Protein AF-A0A7R9G8V7-F1 (afdb_monomer)

Sequence (57 aa):
DYLKDKYDGATEVRVNRRGRLQIRDPRFNRPTANDLIYIDESPNYCMRNLSVGSLVR

Radius of gyration: 14.28 Å; Cα contacts (8 Å, |Δi|>4): 61; chains: 1; bou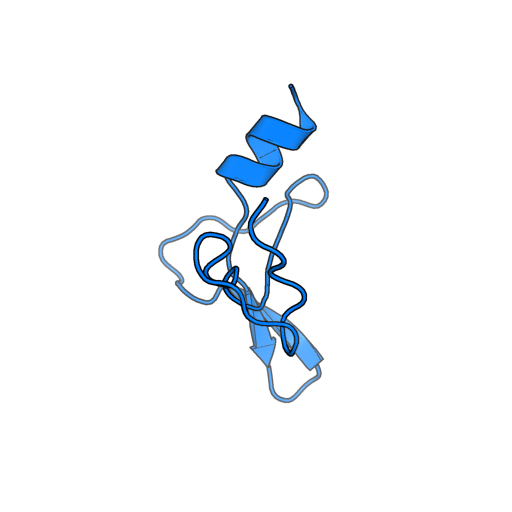nding box: 29×32×36 Å

Organism: Timema shepardi (NCBI:txid629360)

Structure (mmCIF, N/CA/C/O backbone):
data_AF-A0A7R9G8V7-F1
#
_entry.id   AF-A0A7R9G8V7-F1
#
loop_
_atom_site.group_PDB
_atom_s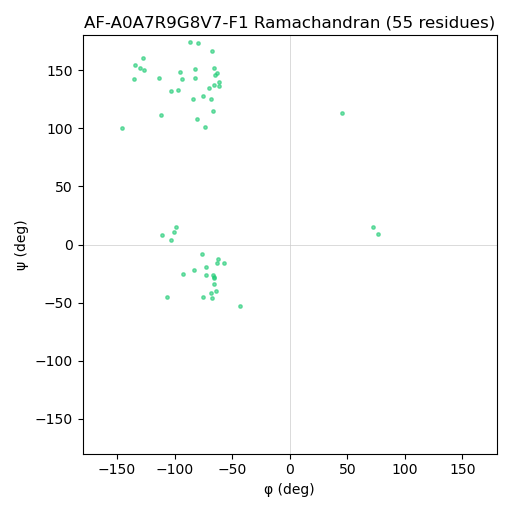ite.id
_atom_site.type_symbol
_atom_site.label_atom_id
_atom_site.label_alt_id
_atom_site.label_comp_id
_atom_site.label_asym_id
_atom_site.label_entity_id
_atom_site.label_seq_id
_atom_site.pdbx_PDB_ins_code
_atom_site.Cartn_x
_atom_site.Cartn_y
_atom_site.Cartn_z
_atom_site.occupancy
_atom_site.B_iso_or_equ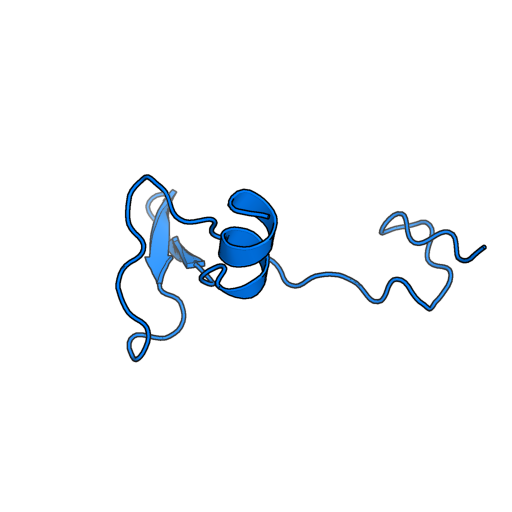iv
_atom_site.auth_seq_id
_atom_site.auth_comp_id
_atom_site.auth_asym_id
_atom_site.auth_atom_id
_atom_site.pdbx_PDB_model_num
ATOM 1 N N . ASP A 1 1 ? -2.390 12.084 -4.673 1.00 86.56 1 ASP A N 1
ATOM 2 C CA . ASP A 1 1 ? -1.670 12.299 -3.401 1.00 86.56 1 ASP A CA 1
ATOM 3 C C . ASP A 1 1 ? -2.214 11.447 -2.262 1.00 86.56 1 ASP A C 1
ATOM 5 O O . ASP A 1 1 ? -1.451 10.647 -1.753 1.00 86.56 1 ASP A O 1
ATOM 9 N N . TYR A 1 2 ? -3.525 11.439 -1.979 1.00 96.06 2 TYR A N 1
ATOM 10 C CA . TYR A 1 2 ? -4.115 10.612 -0.900 1.00 96.06 2 TYR A CA 1
ATOM 11 C C . TYR A 1 2 ? -3.594 9.160 -0.800 1.00 96.06 2 TYR A C 1
ATOM 13 O O . TYR A 1 2 ? -3.136 8.735 0.256 1.00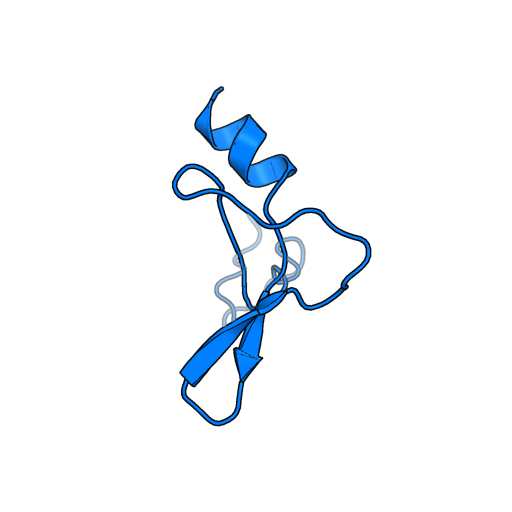 96.06 2 TYR A O 1
ATOM 21 N N . LEU A 1 3 ? -3.629 8.386 -1.892 1.00 96.94 3 LEU A N 1
ATOM 22 C CA . LEU A 1 3 ? -3.148 6.995 -1.867 1.00 96.94 3 LEU A CA 1
ATOM 23 C C . LEU A 1 3 ? -1.620 6.880 -1.785 1.00 96.94 3 LEU A C 1
ATOM 25 O O . LEU A 1 3 ? -1.122 5.883 -1.274 1.00 96.94 3 LEU A O 1
ATOM 29 N N . LYS A 1 4 ? -0.881 7.889 -2.260 1.00 97.19 4 LYS A N 1
ATOM 30 C CA . LYS A 1 4 ? 0.578 7.951 -2.120 1.00 97.19 4 LYS A CA 1
ATOM 31 C C . LYS A 1 4 ? 0.956 8.158 -0.654 1.00 97.19 4 LYS A C 1
ATOM 33 O O . LYS A 1 4 ? 1.819 7.444 -0.164 1.00 97.19 4 LYS A O 1
ATOM 38 N N . ASP A 1 5 ? 0.240 9.023 0.058 1.00 97.00 5 ASP A N 1
ATOM 39 C CA . ASP A 1 5 ? 0.449 9.232 1.495 1.00 97.00 5 ASP A CA 1
ATOM 40 C C . ASP A 1 5 ? 0.136 7.956 2.293 1.00 97.00 5 ASP A C 1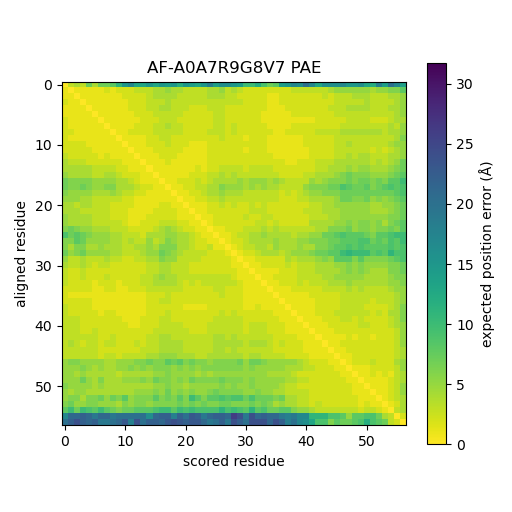
ATOM 42 O O . ASP A 1 5 ? 0.866 7.586 3.212 1.00 97.00 5 ASP A O 1
ATOM 46 N N . LYS A 1 6 ? -0.925 7.228 1.911 1.00 96.88 6 LYS A N 1
ATOM 47 C CA . LYS A 1 6 ? -1.231 5.914 2.501 1.00 96.88 6 LYS A CA 1
ATOM 48 C C . LYS A 1 6 ? -0.181 4.856 2.179 1.00 96.88 6 LYS A C 1
ATOM 50 O O . LYS A 1 6 ? 0.050 3.987 3.011 1.00 96.88 6 LYS A O 1
ATOM 55 N N . TYR A 1 7 ? 0.429 4.918 0.997 1.00 97.31 7 TYR A N 1
ATOM 56 C CA . TYR A 1 7 ? 1.514 4.020 0.607 1.00 97.31 7 TYR A CA 1
ATOM 57 C C . TYR A 1 7 ? 2.769 4.286 1.443 1.00 97.31 7 TYR A C 1
ATOM 59 O O . TYR A 1 7 ? 3.344 3.351 1.988 1.00 97.31 7 TYR A O 1
ATOM 67 N N . ASP A 1 8 ? 3.142 5.555 1.617 1.00 96.12 8 ASP A N 1
ATOM 68 C CA . ASP A 1 8 ? 4.313 5.945 2.412 1.00 96.12 8 ASP A CA 1
ATOM 69 C C . ASP A 1 8 ? 4.148 5.615 3.906 1.00 96.12 8 ASP A C 1
ATOM 71 O O . ASP A 1 8 ? 5.131 5.350 4.594 1.00 96.12 8 ASP A O 1
ATOM 75 N N . GLY A 1 9 ? 2.906 5.609 4.403 1.00 93.81 9 GLY A N 1
ATOM 76 C CA . GLY A 1 9 ? 2.550 5.222 5.771 1.00 93.81 9 GLY A CA 1
ATOM 77 C C . GLY A 1 9 ? 2.030 3.788 5.927 1.00 93.81 9 GLY A C 1
ATOM 78 O O . GLY A 1 9 ? 1.399 3.492 6.946 1.00 93.81 9 GLY A O 1
ATOM 79 N N . ALA A 1 10 ? 2.214 2.915 4.931 1.00 95.81 10 ALA A N 1
ATOM 80 C CA . ALA A 1 10 ? 1.650 1.568 4.961 1.00 95.81 10 ALA A CA 1
ATOM 81 C C . ALA A 1 10 ? 2.185 0.753 6.152 1.00 95.81 10 ALA A C 1
ATOM 83 O O . ALA A 1 10 ? 3.362 0.815 6.500 1.00 95.81 10 ALA A O 1
ATOM 84 N N . THR A 1 11 ? 1.311 -0.029 6.791 1.00 96.06 11 THR A N 1
ATOM 85 C CA . THR A 1 11 ? 1.672 -0.809 7.987 1.00 96.06 11 THR A CA 1
ATOM 86 C C . THR A 1 11 ? 2.015 -2.253 7.641 1.00 96.06 11 THR A C 1
ATOM 88 O O . THR A 1 11 ? 1.248 -2.939 6.961 1.00 96.06 11 THR A O 1
ATOM 91 N N . GLU A 1 12 ? 3.121 -2.747 8.192 1.00 96.19 12 GLU A N 1
ATOM 92 C CA . GLU A 1 12 ? 3.519 -4.143 8.057 1.00 96.19 12 GLU A CA 1
ATOM 93 C C . GLU A 1 12 ? 2.678 -5.075 8.943 1.00 96.19 12 GLU A C 1
ATOM 95 O O . GLU A 1 12 ? 2.555 -4.909 10.168 1.00 96.19 12 GLU A O 1
ATOM 100 N N . VAL A 1 13 ? 2.124 -6.115 8.328 1.00 96.44 13 VAL A N 1
ATOM 101 C CA . VAL A 1 13 ? 1.332 -7.144 8.999 1.00 96.44 13 VAL A CA 1
ATOM 102 C C . VAL A 1 13 ? 1.849 -8.540 8.669 1.00 96.44 13 VAL A C 1
ATOM 104 O O . VAL A 1 13 ? 2.515 -8.777 7.674 1.00 96.44 13 VAL A O 1
ATOM 107 N N . ARG A 1 14 ? 1.495 -9.510 9.506 1.00 96.06 14 ARG A N 1
ATOM 108 C CA . ARG A 1 14 ? 1.761 -10.933 9.289 1.00 96.06 14 ARG A CA 1
ATOM 109 C C . ARG A 1 14 ? 0.482 -11.743 9.402 1.00 96.06 14 ARG A C 1
ATOM 111 O O . ARG A 1 14 ? -0.411 -11.412 10.186 1.00 96.06 14 ARG A O 1
ATOM 118 N N . VAL A 1 15 ? 0.419 -12.850 8.676 1.00 96.06 15 VAL A N 1
ATOM 119 C CA . VAL A 1 15 ? -0.660 -13.831 8.803 1.00 96.06 15 VAL A CA 1
ATOM 120 C C . VAL A 1 15 ? -0.336 -14.773 9.963 1.00 96.06 15 VAL A C 1
ATOM 122 O O . VAL A 1 15 ? 0.737 -15.372 10.020 1.00 96.06 15 VAL A O 1
ATOM 125 N N . ASN A 1 16 ? -1.244 -14.901 10.929 1.00 95.06 16 ASN A N 1
ATOM 126 C CA . ASN A 1 16 ? -1.083 -15.860 12.019 1.00 95.06 16 ASN A CA 1
ATOM 127 C C . ASN A 1 16 ? -1.476 -17.286 11.583 1.00 95.06 16 ASN A C 1
ATOM 129 O O . ASN A 1 16 ? -2.060 -17.493 10.524 1.00 95.06 16 ASN A O 1
ATOM 133 N N . ARG A 1 17 ? -1.242 -18.287 12.443 1.00 95.88 17 ARG A N 1
ATOM 134 C CA . ARG A 1 17 ? -1.590 -19.700 12.162 1.00 95.88 17 ARG A CA 1
ATOM 135 C C . ARG A 1 17 ? -3.075 -19.951 11.849 1.00 95.88 17 ARG A C 1
ATOM 137 O O . ARG A 1 17 ? -3.413 -21.017 11.358 1.00 95.88 17 ARG A O 1
ATOM 144 N N . ARG A 1 18 ? -3.961 -19.002 12.167 1.00 96.50 18 ARG A N 1
ATOM 145 C CA . ARG A 1 18 ? -5.406 -19.055 11.892 1.00 96.50 18 ARG A CA 1
ATOM 146 C C . ARG 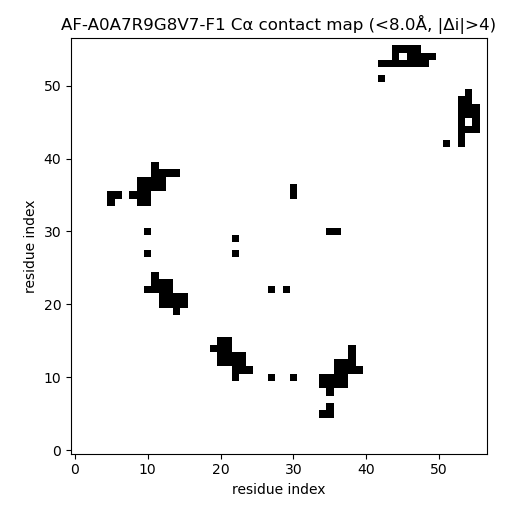A 1 18 ? -5.804 -18.238 10.655 1.00 96.50 18 ARG A C 1
ATOM 148 O O . ARG A 1 18 ? -6.986 -17.973 10.474 1.00 96.50 18 ARG A O 1
ATOM 155 N N . GLY A 1 19 ? -4.842 -17.771 9.860 1.00 95.19 19 GLY A N 1
ATOM 156 C CA . GLY A 1 19 ? -5.105 -16.985 8.654 1.00 95.19 19 GLY A CA 1
ATOM 157 C C . GLY A 1 19 ? -5.485 -15.522 8.906 1.00 95.19 19 GLY A C 1
ATOM 158 O O . GLY A 1 19 ? -5.893 -14.836 7.977 1.00 95.19 19 GLY A O 1
ATOM 159 N N . ARG A 1 20 ? -5.380 -15.012 10.143 1.00 94.81 20 ARG A N 1
ATOM 160 C CA . ARG A 1 20 ? -5.727 -13.614 10.456 1.00 94.81 20 ARG A CA 1
ATOM 161 C C . ARG A 1 20 ? -4.506 -12.711 10.394 1.00 94.81 20 ARG A C 1
ATOM 163 O O . ARG A 1 20 ? -3.443 -13.081 10.891 1.00 94.81 20 ARG A O 1
ATOM 170 N N . LEU A 1 21 ? -4.709 -11.498 9.889 1.00 93.75 21 LEU A N 1
ATOM 171 C CA . LEU A 1 21 ? -3.703 -10.443 9.896 1.00 93.75 21 LEU A CA 1
ATOM 172 C C . LEU A 1 21 ? -3.469 -9.923 11.320 1.00 93.75 21 LEU A C 1
ATOM 174 O O . LEU A 1 21 ? -4.410 -9.685 12.083 1.00 93.75 21 LEU A O 1
ATOM 178 N N . GLN A 1 22 ? -2.199 -9.775 11.676 1.00 94.88 22 GLN A N 1
ATOM 179 C CA . GLN A 1 22 ? -1.727 -9.194 12.927 1.00 94.88 22 GLN A CA 1
ATOM 180 C C . GLN A 1 22 ? -0.590 -8.228 12.625 1.00 94.88 22 GLN A C 1
ATOM 182 O O . GLN A 1 22 ? 0.245 -8.514 11.776 1.00 94.88 22 GLN A O 1
ATOM 187 N N . ILE A 1 23 ? -0.529 -7.118 13.351 1.00 94.94 23 ILE A N 1
ATOM 188 C CA . ILE A 1 23 ? 0.575 -6.160 13.231 1.00 94.94 23 ILE A CA 1
ATOM 189 C C . ILE A 1 23 ? 1.882 -6.858 13.598 1.00 94.94 23 ILE A C 1
ATOM 191 O O . ILE A 1 23 ? 1.922 -7.629 14.566 1.00 94.94 23 ILE A O 1
ATOM 195 N N . ARG A 1 24 ? 2.930 -6.618 12.805 1.00 94.00 24 ARG A N 1
ATOM 196 C CA . ARG A 1 24 ? 4.231 -7.252 13.026 1.00 94.00 24 ARG A CA 1
ATOM 197 C C . ARG A 1 24 ? 4.978 -6.627 14.206 1.00 94.00 24 ARG A C 1
ATOM 199 O O . ARG A 1 24 ? 5.460 -7.373 15.055 1.00 94.00 24 ARG A O 1
ATOM 206 N N . ASP A 1 25 ? 5.004 -5.297 14.300 1.00 91.81 25 ASP A N 1
ATOM 207 C CA . ASP A 1 25 ? 5.591 -4.5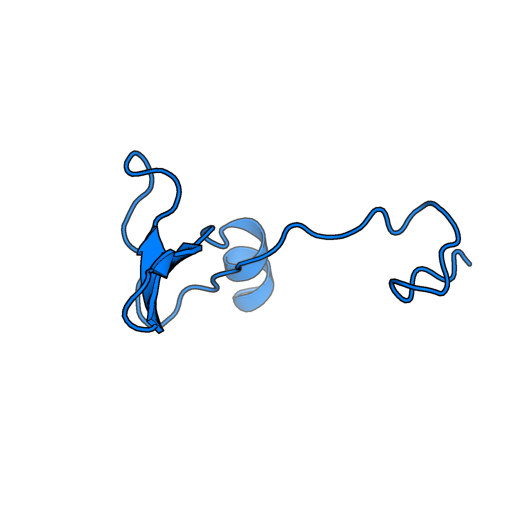56 15.424 1.00 91.81 25 ASP A CA 1
ATOM 208 C C . ASP A 1 25 ? 4.498 -3.830 16.246 1.00 91.81 25 ASP A C 1
ATOM 210 O O . ASP A 1 25 ? 3.884 -2.877 15.763 1.00 91.81 25 ASP A O 1
ATOM 214 N N . PRO A 1 26 ? 4.238 -4.262 17.497 1.00 88.56 26 PRO A N 1
ATOM 215 C CA . PRO A 1 26 ? 3.177 -3.715 18.347 1.00 88.56 26 PRO A CA 1
ATOM 216 C C . PRO A 1 26 ? 3.312 -2.233 18.707 1.00 88.56 26 PRO A C 1
ATOM 218 O O . PRO A 1 26 ? 2.367 -1.673 19.259 1.00 88.56 26 PRO A O 1
ATOM 221 N N . ARG A 1 27 ? 4.472 -1.609 18.463 1.00 90.44 27 ARG A N 1
ATOM 222 C CA . ARG A 1 27 ? 4.681 -0.176 18.715 1.00 90.44 27 ARG A CA 1
ATOM 223 C C . ARG A 1 27 ? 3.955 0.703 17.699 1.00 90.44 27 ARG A C 1
ATOM 225 O O . ARG A 1 27 ? 3.743 1.881 17.973 1.00 90.44 27 ARG A O 1
ATOM 232 N N . PHE A 1 28 ? 3.578 0.150 16.547 1.00 87.44 28 PHE A N 1
ATOM 233 C CA . PHE A 1 28 ? 2.808 0.871 15.543 1.00 87.44 28 PHE A CA 1
ATOM 234 C C . PHE A 1 28 ? 1.313 0.870 15.857 1.00 87.44 28 PHE A C 1
ATOM 236 O O . PHE A 1 28 ? 0.760 -0.057 16.457 1.00 87.44 28 PHE A O 1
ATOM 243 N N . ASN A 1 29 ? 0.647 1.931 15.407 1.00 88.00 29 ASN A N 1
ATOM 244 C CA . ASN A 1 29 ? -0.794 2.072 15.540 1.00 88.00 29 ASN A CA 1
ATOM 245 C C . ASN A 1 29 ? -1.531 1.015 14.714 1.00 88.00 29 ASN A C 1
ATOM 247 O O . ASN A 1 29 ? -1.053 0.554 13.677 1.00 88.00 29 ASN A O 1
ATOM 251 N N . ARG A 1 30 ? -2.734 0.646 15.167 1.00 92.56 30 ARG A N 1
A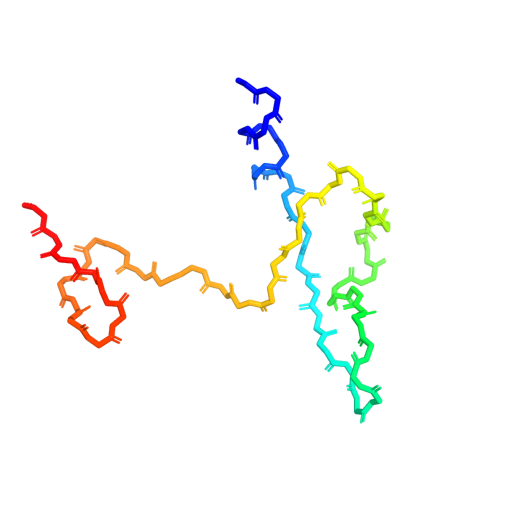TOM 252 C CA . ARG A 1 30 ? -3.590 -0.262 14.400 1.00 92.56 30 ARG A CA 1
ATOM 253 C C . ARG A 1 30 ? -4.085 0.435 13.131 1.00 92.56 30 ARG A C 1
ATOM 255 O O . ARG A 1 30 ? -4.705 1.489 13.271 1.00 92.56 30 ARG A O 1
ATOM 262 N N . PRO A 1 31 ? -3.867 -0.147 11.937 1.00 94.75 31 PRO A N 1
ATOM 263 C CA . PRO A 1 31 ? -4.373 0.432 10.703 1.00 94.75 31 PRO A CA 1
ATOM 264 C C . PRO A 1 31 ? -5.906 0.415 10.695 1.00 94.75 31 PRO A C 1
ATOM 266 O O . PRO A 1 31 ? -6.548 -0.494 11.234 1.00 94.75 31 PRO A O 1
ATOM 269 N N . THR A 1 32 ? -6.486 1.441 10.089 1.00 94.94 32 THR A N 1
ATOM 270 C CA . THR A 1 32 ? -7.919 1.589 9.831 1.00 94.94 32 THR A CA 1
ATOM 271 C C . THR A 1 32 ? -8.309 0.911 8.516 1.00 94.94 32 THR A C 1
ATOM 273 O O . THR A 1 32 ? -7.460 0.468 7.748 1.00 94.94 32 THR A O 1
ATOM 276 N N . ALA A 1 33 ? -9.609 0.865 8.212 1.00 95.06 33 ALA A N 1
ATOM 277 C CA . ALA A 1 33 ? -10.105 0.323 6.943 1.00 95.06 33 ALA A CA 1
ATOM 278 C C . ALA A 1 33 ? -9.641 1.113 5.699 1.00 95.06 33 ALA A C 1
ATOM 280 O O . ALA A 1 33 ? -9.740 0.598 4.591 1.00 95.06 33 ALA A O 1
ATOM 281 N N . ASN A 1 34 ? -9.144 2.341 5.882 1.00 95.94 34 ASN A N 1
ATOM 282 C CA . ASN A 1 34 ? -8.684 3.219 4.803 1.00 95.94 34 ASN A CA 1
ATOM 283 C C . ASN A 1 34 ? -7.151 3.269 4.681 1.00 95.94 34 ASN A C 1
ATOM 285 O O . ASN A 1 34 ? -6.627 4.071 3.906 1.00 95.94 34 ASN A O 1
ATOM 289 N N . ASP A 1 35 ? -6.427 2.479 5.476 1.00 96.00 35 ASP A N 1
ATOM 290 C CA . ASP A 1 35 ? -4.969 2.415 5.431 1.00 96.00 35 ASP A CA 1
ATOM 291 C C . ASP A 1 35 ? -4.498 1.265 4.541 1.00 96.00 35 ASP A C 1
ATOM 293 O O . ASP A 1 35 ? -5.146 0.221 4.445 1.00 96.00 35 ASP A O 1
ATOM 297 N N . LEU A 1 36 ? -3.346 1.454 3.896 1.00 97.19 36 LEU A N 1
ATOM 298 C CA . LEU A 1 36 ? -2.679 0.382 3.171 1.00 97.19 36 LEU A CA 1
ATOM 299 C C . LEU A 1 36 ? -1.855 -0.467 4.143 1.00 97.19 36 LEU A C 1
ATOM 301 O O . LEU A 1 36 ? -1.259 0.033 5.100 1.00 97.19 36 LEU A O 1
ATOM 305 N N . ILE A 1 37 ? -1.824 -1.769 3.882 1.00 96.44 37 ILE A N 1
ATOM 306 C CA . ILE A 1 37 ? -1.041 -2.743 4.640 1.00 96.44 37 ILE A CA 1
ATOM 307 C C . ILE A 1 37 ? -0.236 -3.605 3.676 1.00 96.44 37 ILE A C 1
ATOM 309 O O . ILE A 1 37 ? -0.665 -3.839 2.545 1.00 96.44 37 ILE A O 1
ATOM 313 N N . TYR A 1 38 ? 0.901 -4.110 4.139 1.00 96.94 38 TYR A N 1
ATOM 314 C CA . TYR A 1 38 ? 1.737 -5.030 3.375 1.00 96.94 38 TYR A CA 1
ATOM 315 C C . TYR A 1 38 ? 2.195 -6.203 4.245 1.00 96.94 38 TYR A C 1
ATOM 317 O O . TYR A 1 38 ? 2.219 -6.104 5.472 1.00 96.94 38 TYR A O 1
ATOM 325 N N . ILE A 1 39 ? 2.490 -7.335 3.605 1.00 96.19 39 ILE A N 1
ATOM 326 C CA . ILE A 1 39 ? 2.935 -8.566 4.278 1.00 96.19 39 ILE A CA 1
ATOM 327 C C . ILE A 1 39 ? 4.425 -8.802 4.037 1.00 96.19 39 ILE A C 1
ATOM 329 O O . ILE A 1 39 ? 5.154 -9.120 4.973 1.00 96.19 39 ILE A O 1
ATOM 333 N N . ASP A 1 40 ? 4.855 -8.629 2.789 1.00 95.56 40 ASP A N 1
ATOM 334 C CA . ASP A 1 40 ? 6.223 -8.875 2.357 1.00 95.56 40 ASP A CA 1
ATOM 335 C C . ASP A 1 40 ? 6.901 -7.571 1.941 1.00 95.56 40 ASP A C 1
ATOM 337 O O . ASP A 1 40 ? 6.283 -6.685 1.345 1.00 95.56 40 ASP A O 1
ATOM 341 N N . GLU A 1 41 ? 8.189 -7.479 2.257 1.00 96.06 41 GLU A N 1
ATOM 342 C CA . GLU A 1 41 ? 9.034 -6.352 1.882 1.00 96.06 41 GLU A CA 1
ATOM 343 C C . GLU A 1 41 ? 9.176 -6.232 0.363 1.00 96.06 41 GLU A C 1
ATOM 345 O O . GLU A 1 41 ? 9.208 -7.222 -0.376 1.00 96.06 41 GLU A O 1
ATOM 350 N N . SER A 1 42 ? 9.311 -4.992 -0.106 1.00 95.94 42 SER A N 1
ATOM 351 C CA . SER A 1 42 ? 9.555 -4.736 -1.523 1.00 95.94 42 SER A CA 1
ATOM 352 C C . SER A 1 42 ? 10.925 -5.285 -1.947 1.00 95.94 42 SER A C 1
ATOM 354 O O . SER A 1 42 ? 11.913 -5.096 -1.233 1.00 95.94 42 SER A O 1
ATOM 356 N N . PRO A 1 43 ? 11.036 -5.935 -3.119 1.00 95.75 43 PRO A N 1
ATOM 357 C CA . PRO A 1 43 ? 12.322 -6.382 -3.631 1.00 95.75 43 PRO A CA 1
ATOM 358 C C . PRO A 1 43 ? 13.216 -5.197 -4.019 1.00 95.75 43 PRO A C 1
ATOM 360 O O . PRO A 1 43 ? 12.773 -4.061 -4.192 1.00 95.75 43 PRO A O 1
ATOM 363 N N . ASN A 1 44 ? 14.502 -5.480 -4.227 1.00 93.38 44 ASN A N 1
ATOM 364 C CA . ASN A 1 44 ? 15.424 -4.499 -4.785 1.00 93.38 44 ASN A CA 1
ATOM 365 C C . ASN A 1 44 ? 15.153 -4.301 -6.288 1.00 93.38 44 ASN A C 1
ATOM 367 O O . ASN A 1 44 ? 15.594 -5.098 -7.118 1.00 93.38 44 ASN A O 1
ATOM 371 N N . TYR A 1 45 ? 14.467 -3.210 -6.626 1.00 92.88 45 TYR A N 1
ATOM 372 C CA . TYR A 1 45 ? 14.140 -2.847 -8.008 1.00 92.88 45 TYR A CA 1
ATOM 373 C C . TYR A 1 45 ? 15.315 -2.259 -8.811 1.00 92.88 45 TYR A C 1
ATOM 375 O O . TYR A 1 45 ? 15.197 -2.064 -10.019 1.00 92.88 45 TYR A O 1
ATOM 383 N N . CYS A 1 46 ? 16.453 -1.972 -8.169 1.00 92.44 46 CYS A N 1
ATOM 384 C CA . CYS A 1 46 ? 17.640 -1.438 -8.843 1.00 92.44 46 CYS A CA 1
ATOM 385 C C . CYS A 1 46 ? 18.497 -2.533 -9.486 1.00 92.44 46 CYS A C 1
ATOM 387 O O . CYS A 1 46 ? 19.289 -2.237 -10.376 1.00 92.44 46 CYS A O 1
ATOM 389 N N . MET A 1 47 ? 18.384 -3.785 -9.030 1.00 93.38 47 MET A N 1
ATOM 390 C CA . MET A 1 47 ? 19.132 -4.913 -9.587 1.00 93.38 47 MET A CA 1
ATOM 391 C C . MET A 1 47 ? 18.234 -5.751 -10.482 1.00 93.38 47 MET A C 1
ATOM 393 O O . MET A 1 47 ? 17.131 -6.123 -10.081 1.00 93.38 47 MET A O 1
ATOM 397 N N . ARG A 1 48 ? 18.718 -6.088 -11.682 1.00 93.38 48 ARG A N 1
ATOM 398 C CA . ARG A 1 48 ? 17.952 -6.898 -12.627 1.00 93.38 48 ARG A CA 1
ATOM 399 C C . ARG A 1 48 ? 17.778 -8.292 -12.047 1.00 93.38 48 ARG A C 1
ATOM 401 O O . ARG A 1 48 ? 18.744 -9.030 -11.876 1.00 93.38 48 ARG A O 1
ATOM 408 N N . ASN A 1 49 ? 16.534 -8.647 -11.767 1.00 94.50 49 ASN A N 1
ATOM 409 C CA . ASN A 1 49 ? 16.151 -9.934 -11.224 1.00 94.50 49 ASN A CA 1
ATOM 410 C C . ASN A 1 49 ? 14.781 -10.329 -11.785 1.00 94.50 49 ASN A C 1
ATOM 412 O O . ASN A 1 49 ? 13.736 -9.870 -11.324 1.00 94.50 49 ASN A O 1
ATOM 416 N N . LEU A 1 50 ? 14.807 -11.207 -12.789 1.00 94.06 50 LEU A N 1
ATOM 417 C CA . LEU A 1 50 ? 13.608 -11.671 -13.487 1.00 94.06 50 LEU A CA 1
ATOM 418 C C . LEU A 1 50 ? 12.679 -12.490 -12.584 1.00 94.06 50 LEU A C 1
ATOM 420 O O . LEU A 1 50 ? 11.470 -12.458 -12.790 1.00 94.06 50 LEU A O 1
ATOM 424 N N . SER A 1 51 ? 13.212 -13.168 -11.565 1.00 95.19 51 SER A N 1
ATOM 425 C CA . SER A 1 51 ? 12.415 -13.989 -10.647 1.00 95.19 51 SER A CA 1
ATOM 426 C C . SER A 1 51 ? 11.464 -13.159 -9.781 1.00 95.19 51 SER A C 1
ATOM 428 O O . SER A 1 51 ? 10.433 -13.668 -9.358 1.00 95.19 51 SER A O 1
ATOM 430 N N . VAL A 1 52 ? 11.797 -11.888 -9.532 1.00 92.94 52 VAL A N 1
ATOM 431 C CA . VAL A 1 52 ? 10.957 -10.931 -8.781 1.00 92.94 52 VAL A CA 1
ATOM 432 C C . VAL A 1 52 ? 10.398 -9.815 -9.672 1.00 92.94 52 VAL A C 1
ATOM 434 O O . VAL A 1 52 ? 9.846 -8.844 -9.169 1.00 92.94 52 VAL A O 1
ATOM 437 N N . GLY A 1 53 ? 10.567 -9.919 -10.996 1.00 91.69 53 GLY A N 1
ATOM 438 C CA . GLY A 1 53 ? 10.081 -8.918 -11.952 1.00 91.69 53 GLY A CA 1
ATOM 439 C C . GLY A 1 53 ? 10.849 -7.589 -11.962 1.00 91.69 53 GLY A C 1
ATOM 440 O O . GLY A 1 53 ? 10.368 -6.613 -12.533 1.00 91.69 53 GLY A O 1
ATOM 441 N N . SER A 1 54 ? 12.045 -7.526 -11.373 1.00 93.81 54 SER A N 1
ATOM 442 C CA . SER A 1 54 ? 12.899 -6.338 -11.440 1.00 93.81 54 SER A CA 1
ATOM 443 C C . SER A 1 54 ? 13.652 -6.312 -12.772 1.00 93.81 54 SER A C 1
ATOM 445 O O . SER A 1 54 ? 14.548 -7.127 -13.009 1.00 93.81 54 SER A O 1
ATOM 447 N N . LEU A 1 55 ? 13.270 -5.410 -13.679 1.00 89.06 55 LEU A N 1
ATOM 448 C CA . LEU A 1 55 ? 13.780 -5.410 -15.056 1.00 89.06 55 LEU A CA 1
ATOM 449 C C . LEU A 1 55 ? 15.012 -4.528 -15.273 1.00 89.06 55 LEU A C 1
ATOM 451 O O . LEU A 1 55 ? 15.787 -4.871 -16.157 1.00 89.06 55 LEU A O 1
ATOM 455 N N . VAL A 1 56 ? 15.199 -3.492 -14.444 1.00 80.69 56 VAL A N 1
ATOM 456 C CA . VAL A 1 56 ? 16.169 -2.382 -14.576 1.00 80.69 56 VAL A CA 1
ATOM 457 C C . VAL A 1 56 ? 16.210 -1.804 -15.992 1.00 80.69 56 VAL A C 1
ATOM 459 O O . VAL A 1 56 ? 16.602 -2.464 -16.950 1.00 80.69 56 VAL A O 1
ATOM 462 N N . ARG A 1 57 ? 15.763 -0.558 -16.124 1.00 63.31 57 ARG A N 1
ATOM 463 C CA . ARG A 1 57 ? 15.763 0.141 -17.409 1.00 63.31 57 ARG A CA 1
ATOM 464 C C . ARG A 1 57 ? 17.159 0.617 -17.788 1.00 63.31 57 ARG A C 1
ATOM 466 O O . ARG A 1 57 ? 17.870 1.087 -16.875 1.00 63.31 57 ARG A O 1
#

pLDDT: mean 93.61, std 5.1, range [63.31, 97.31]

Solvent-accessible surface area (backbone atoms only — not comparable to full-atom values): 3792 Å² total; per-residue (Å²): 106,75,70,57,56,29,57,78,64,42,43,60,29,40,72,44,101,83,73,46,80,40,69,67,59,83,90,56,81,83,79,57,97,86,49,42,70,43,73,72,83,83,75,71,58,83,48,71,33,75,93,79,68,19,72,51,135

InterPro domains:
  IPR005817 Wnt [PF00110] (2-55)

Mean predicted aligned error: 3.83 Å

Secondary structure (DSSP, 8-state):
-HHHHHHHTPEEEEE-TTS-EEESSTTSPPP-TTS-EESSPPP-TTS-BGGGTB---

Nearest PDB structures (foldseek):
  6ahy-assembly1_B  TM=8.371E-01  e=8.656E-04  Homo sapiens
  6ahy-assembly3_F  TM=8.509E-01  e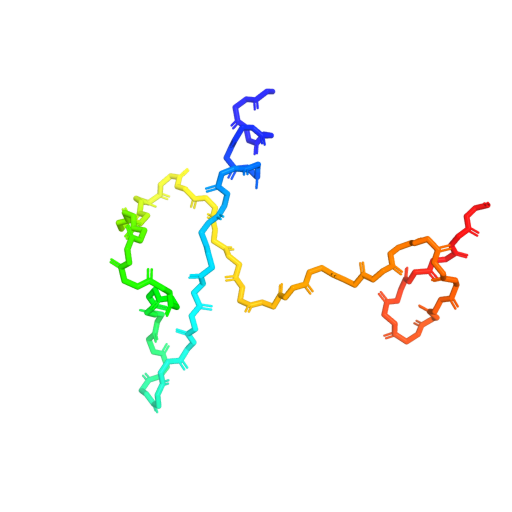=4.271E-03  Homo sapiens
  7drt-assembly1_A  TM=7.899E-01  e=1.616E-03  Homo sapiens

Foldseek 3Di:
DLVVVLVVVAFEWEQDPVRDTDGPDPVDDDDDPSHHYDHDDDDDLCDDDVVNPNHHD